Protein AF-A0A328TM63-F1 (afdb_monomer)

Foldseek 3Di:
DDDPVNVVVVVVVVVVVVVVVVVVVVVVVLVADPPPVSVVVLVVCLPPPPCNVVSVCVSRVVVVCPDPDDDPVNVVVD

Mean predicted aligned error: 8.84 Å

Radius of gyration: 20.66 Å; Cα contacts (8 Å, |Δi|>4): 26; chains: 1; bounding box: 46×20×58 Å

Structure (mmCIF, N/CA/C/O backbone):
data_AF-A0A328TM63-F1
#
_entry.id   AF-A0A328TM63-F1
#
loop_
_atom_site.group_PDB
_atom_site.id
_atom_site.type_symbol
_atom_site.label_atom_id
_atom_site.label_alt_id
_atom_site.label_comp_id
_atom_site.label_asym_id
_atom_site.label_entity_id
_atom_site.label_seq_id
_atom_site.pdbx_PDB_ins_code
_atom_site.Cartn_x
_atom_site.Cartn_y
_atom_site.Cartn_z
_atom_site.occupancy
_atom_site.B_iso_or_equiv
_atom_site.auth_seq_id
_atom_site.auth_comp_id
_atom_site.auth_asym_id
_atom_site.auth_atom_id
_atom_site.pdbx_PDB_model_num
ATOM 1 N N . MET A 1 1 ? -25.028 6.038 41.450 1.00 48.56 1 MET A N 1
ATOM 2 C CA . MET A 1 1 ? -24.478 4.715 41.078 1.00 48.56 1 MET A CA 1
ATOM 3 C C . MET A 1 1 ? -24.537 4.582 39.563 1.00 48.56 1 MET A C 1
ATOM 5 O O . MET A 1 1 ? -25.633 4.525 39.023 1.00 48.56 1 MET A O 1
ATOM 9 N N . ALA A 1 2 ? -23.398 4.620 38.866 1.00 58.50 2 ALA A N 1
ATOM 10 C CA . ALA A 1 2 ? -23.363 4.398 37.418 1.00 58.50 2 ALA A CA 1
ATOM 11 C C . ALA A 1 2 ? -23.810 2.954 37.115 1.00 58.50 2 ALA A C 1
ATOM 13 O O . ALA A 1 2 ? -23.389 2.026 37.809 1.00 58.50 2 ALA A O 1
ATOM 14 N N . SER A 1 3 ? -24.702 2.751 36.143 1.00 69.31 3 SER A N 1
ATOM 15 C CA . SER A 1 3 ? -25.247 1.416 35.870 1.00 69.31 3 SER A CA 1
ATOM 16 C C . SER A 1 3 ? -24.153 0.486 35.321 1.00 69.31 3 SER A C 1
ATOM 18 O O . SER A 1 3 ? -23.204 0.919 34.668 1.00 69.31 3 SER A O 1
ATOM 20 N N . LYS A 1 4 ? -24.264 -0.829 35.546 1.00 64.25 4 LYS A N 1
ATOM 21 C CA . LYS A 1 4 ? -23.309 -1.806 34.979 1.00 64.25 4 LYS A CA 1
ATOM 22 C C . LYS A 1 4 ? -23.203 -1.695 33.445 1.00 64.25 4 LYS A C 1
ATOM 24 O O . LYS A 1 4 ? -22.132 -1.929 32.891 1.00 64.25 4 LYS A O 1
ATOM 29 N N . SER A 1 5 ? -24.283 -1.270 32.783 1.00 69.38 5 SER A N 1
ATOM 30 C CA . SER A 1 5 ? -24.309 -0.974 31.346 1.00 69.38 5 SER A CA 1
ATOM 31 C C . SER A 1 5 ? -23.416 0.223 30.986 1.00 69.38 5 SER A C 1
ATOM 33 O O . SER A 1 5 ? -22.630 0.138 30.044 1.00 69.38 5 SER A O 1
ATOM 35 N N . SER A 1 6 ? -23.416 1.294 31.792 1.00 82.81 6 SER A N 1
ATOM 36 C CA . SER A 1 6 ? -22.544 2.451 31.542 1.00 82.81 6 SER A CA 1
ATOM 37 C C . SER A 1 6 ? -21.062 2.137 31.762 1.00 82.81 6 SER A C 1
ATOM 39 O O . SER A 1 6 ? -20.217 2.675 31.053 1.00 82.81 6 SER A O 1
ATOM 41 N N . LEU A 1 7 ? -20.727 1.236 32.695 1.00 90.12 7 LEU A N 1
ATOM 42 C CA . LEU A 1 7 ? -19.339 0.794 32.890 1.00 90.12 7 LEU A CA 1
ATOM 43 C C . LEU A 1 7 ? -18.840 -0.066 31.719 1.00 90.12 7 LEU A C 1
ATOM 45 O O . LEU A 1 7 ? -17.695 0.085 31.293 1.00 90.12 7 LEU A O 1
ATOM 49 N N . LYS A 1 8 ? -19.690 -0.951 31.183 1.00 89.69 8 LYS A N 1
ATOM 50 C CA . LYS A 1 8 ? -19.368 -1.748 29.992 1.00 89.69 8 LYS A CA 1
ATOM 51 C C . LYS A 1 8 ? -19.133 -0.845 28.776 1.00 89.69 8 LYS A C 1
ATOM 53 O O . LYS A 1 8 ? -18.069 -0.928 28.171 1.00 89.69 8 LYS A O 1
ATOM 58 N N . ALA A 1 9 ? -20.059 0.074 28.501 1.00 90.62 9 ALA A N 1
ATOM 59 C CA . ALA A 1 9 ? -19.936 1.032 27.402 1.00 90.62 9 ALA A CA 1
ATOM 60 C C . ALA A 1 9 ? -18.689 1.926 27.538 1.00 90.62 9 ALA A C 1
ATOM 62 O O . ALA A 1 9 ? -18.008 2.226 26.559 1.00 90.62 9 ALA A O 1
ATOM 63 N N . PHE A 1 10 ? -18.343 2.321 28.767 1.00 91.50 10 PHE A N 1
ATOM 64 C CA . PHE A 1 10 ? -17.117 3.068 29.031 1.00 91.50 10 PHE A CA 1
ATOM 65 C C . PHE A 1 10 ? -15.862 2.261 28.670 1.00 91.50 10 PHE A C 1
ATOM 67 O O . PHE A 1 10 ? -14.991 2.768 27.964 1.00 91.50 10 PHE A O 1
ATOM 74 N N . ARG A 1 11 ? -15.784 0.991 29.090 1.00 95.12 11 ARG A N 1
ATOM 75 C CA . ARG A 1 11 ? -14.660 0.099 28.753 1.00 95.12 11 ARG A CA 1
ATOM 76 C C . ARG A 1 11 ? -14.536 -0.132 27.248 1.00 95.12 11 ARG A C 1
ATOM 78 O O . ARG A 1 11 ? -13.425 -0.094 26.730 1.00 95.12 11 ARG A O 1
ATOM 85 N N . GLU A 1 12 ? -15.653 -0.308 26.548 1.00 95.69 12 GLU A N 1
ATOM 86 C CA . GLU A 1 12 ? -15.674 -0.432 25.084 1.00 95.69 12 GLU A CA 1
ATOM 87 C C . GLU A 1 12 ? -15.128 0.829 24.404 1.00 95.69 12 GLU A C 1
ATOM 89 O O . GLU A 1 12 ? -14.306 0.741 23.491 1.00 95.69 12 GLU A O 1
ATOM 94 N N . LYS A 1 13 ? -15.502 2.017 24.894 1.00 95.19 13 LYS A N 1
ATOM 95 C CA . LYS A 1 13 ? -14.977 3.285 24.372 1.00 95.19 13 LYS A CA 1
ATOM 96 C C . LYS A 1 13 ? -13.465 3.410 24.582 1.00 95.19 13 LYS A C 1
ATOM 98 O O . LYS A 1 13 ? -12.776 3.855 23.668 1.00 95.19 13 LYS A O 1
ATOM 103 N N . ILE A 1 14 ? -12.951 2.999 25.743 1.00 96.88 14 ILE A N 1
ATOM 104 C CA . ILE A 1 14 ? -11.506 2.980 26.020 1.00 96.88 14 ILE A CA 1
ATOM 105 C C . ILE A 1 14 ? -10.781 1.988 25.105 1.00 96.88 14 ILE A C 1
ATOM 107 O O . ILE A 1 14 ? -9.769 2.352 24.512 1.00 96.88 14 ILE A O 1
ATOM 111 N N . ALA A 1 15 ? -11.316 0.778 24.923 1.00 96.62 15 ALA A N 1
ATOM 112 C CA . ALA A 1 15 ? -10.731 -0.223 24.031 1.00 96.62 15 ALA A CA 1
ATOM 113 C C . ALA A 1 15 ? -10.667 0.270 22.575 1.00 96.62 15 ALA A C 1
ATOM 115 O O . ALA A 1 15 ? -9.652 0.085 21.903 1.00 96.62 15 ALA A O 1
ATOM 116 N N . ARG A 1 16 ? -11.711 0.969 22.108 1.00 96.69 16 ARG A N 1
ATOM 117 C CA . ARG A 1 16 ? -11.714 1.611 20.786 1.00 96.69 16 ARG A CA 1
ATOM 118 C C . ARG A 1 16 ? -10.603 2.654 20.660 1.00 96.69 16 ARG A C 1
ATOM 120 O O . ARG A 1 16 ? -9.837 2.600 19.706 1.00 96.69 16 ARG A O 1
ATOM 127 N N . ILE A 1 17 ? -10.485 3.561 21.633 1.00 96.38 17 ILE A N 1
ATOM 128 C CA . ILE A 1 17 ? -9.440 4.600 21.634 1.00 96.38 17 ILE A CA 1
ATOM 129 C C . ILE A 1 17 ? -8.044 3.963 21.652 1.00 96.38 17 ILE A C 1
ATOM 131 O O . ILE A 1 17 ? -7.160 4.393 20.916 1.00 96.38 17 ILE A O 1
ATOM 135 N N . GLN A 1 18 ? -7.843 2.912 22.450 1.00 96.88 18 GLN A N 1
ATOM 136 C CA . GLN A 1 18 ? -6.581 2.174 22.490 1.00 96.88 18 GLN A CA 1
ATOM 137 C C . GLN A 1 18 ? -6.231 1.569 21.122 1.00 96.88 18 GLN A C 1
ATOM 139 O O . GLN A 1 18 ? -5.082 1.668 20.693 1.00 96.88 18 GLN A O 1
ATOM 144 N N . GLY A 1 19 ? -7.207 0.969 20.433 1.00 95.31 19 GLY A N 1
ATOM 145 C CA . GLY A 1 19 ? -7.021 0.431 19.083 1.00 95.31 19 GLY A CA 1
ATOM 146 C C . GLY A 1 19 ? -6.664 1.515 18.065 1.00 95.31 19 GLY A C 1
ATOM 147 O O . GLY A 1 19 ? -5.700 1.368 17.318 1.00 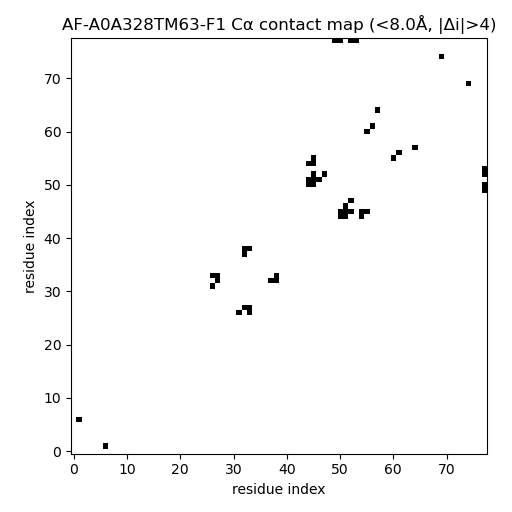95.31 19 GLY A O 1
ATOM 148 N N . GLU A 1 20 ? -7.379 2.641 18.088 1.00 93.56 20 GLU A N 1
ATOM 149 C CA . GLU A 1 20 ? -7.098 3.790 17.218 1.00 93.56 20 GLU A CA 1
ATOM 150 C C . GLU A 1 20 ? -5.685 4.348 17.442 1.00 93.56 20 GLU A C 1
ATOM 152 O O . GLU A 1 20 ? -4.966 4.621 16.481 1.00 93.56 20 GLU A O 1
ATOM 157 N N . LEU A 1 21 ? -5.252 4.480 18.699 1.00 92.06 21 LEU A N 1
ATOM 158 C CA . LEU A 1 21 ? -3.911 4.961 19.034 1.00 92.06 21 LEU A CA 1
ATOM 159 C C . LEU A 1 21 ? -2.816 3.985 18.596 1.00 92.06 21 LEU A C 1
ATOM 161 O O . LEU A 1 21 ? -1.816 4.426 18.032 1.00 92.06 21 LEU A O 1
ATOM 165 N N . ARG A 1 22 ? -3.007 2.675 18.801 1.00 89.56 22 ARG A N 1
ATOM 166 C CA . ARG A 1 22 ? -2.056 1.654 18.338 1.00 89.56 22 ARG A CA 1
ATOM 167 C C . ARG A 1 22 ? -1.862 1.730 16.826 1.00 89.56 22 ARG A C 1
ATOM 169 O O . ARG A 1 22 ? -0.728 1.853 16.377 1.00 89.56 22 ARG A O 1
ATOM 176 N N . ASN A 1 23 ? -2.956 1.775 16.068 1.00 83.56 23 ASN A N 1
ATOM 177 C CA . ASN A 1 23 ? -2.899 1.881 14.610 1.00 83.56 23 ASN A CA 1
ATOM 178 C C . ASN A 1 23 ? -2.156 3.147 14.158 1.00 83.56 23 ASN A C 1
ATOM 180 O O . ASN A 1 23 ? -1.389 3.106 13.199 1.00 83.56 23 ASN A O 1
ATOM 184 N N . ARG A 1 24 ? -2.347 4.279 14.851 1.00 82.38 24 ARG A N 1
ATOM 185 C CA . ARG A 1 24 ? -1.617 5.522 14.544 1.00 82.38 24 ARG A CA 1
ATOM 186 C C . ARG A 1 24 ? -0.117 5.388 14.800 1.00 82.38 24 ARG A C 1
ATOM 188 O O . ARG A 1 24 ? 0.662 5.858 13.977 1.00 82.38 24 ARG A O 1
ATOM 195 N N . ILE A 1 25 ? 0.284 4.754 15.902 1.00 82.44 25 ILE A N 1
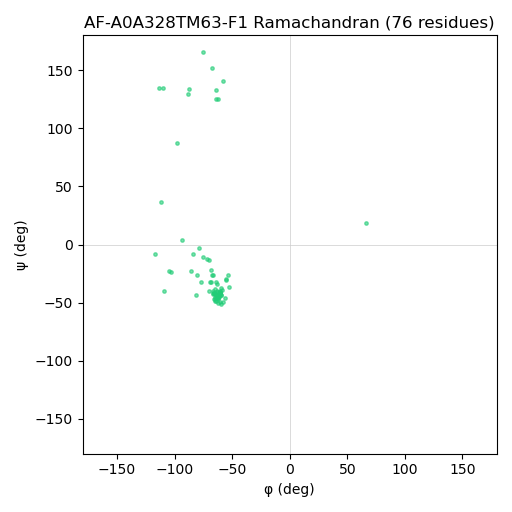ATOM 196 C CA . ILE A 1 25 ? 1.699 4.539 16.244 1.00 82.44 25 ILE A CA 1
ATOM 197 C C . ILE A 1 25 ? 2.365 3.606 15.227 1.00 82.44 25 ILE A C 1
ATOM 199 O O . ILE A 1 25 ? 3.440 3.915 14.715 1.00 82.44 25 ILE A O 1
ATOM 203 N N . GLU A 1 26 ? 1.719 2.491 14.896 1.00 79.88 26 GLU A N 1
ATOM 204 C CA . GLU A 1 26 ? 2.235 1.522 13.924 1.00 79.88 26 GLU A CA 1
ATOM 205 C C . GLU A 1 26 ? 2.352 2.146 12.526 1.00 79.88 26 GLU A C 1
ATOM 207 O O . GLU A 1 26 ? 3.408 2.061 1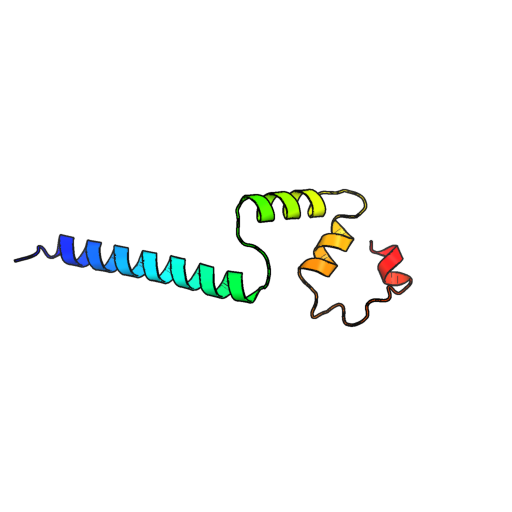1.903 1.00 79.88 26 GLU A O 1
ATOM 212 N N . ASN A 1 27 ? 1.334 2.889 12.079 1.00 70.88 27 ASN A N 1
ATOM 213 C CA . ASN A 1 27 ? 1.387 3.607 10.803 1.00 70.88 27 ASN A CA 1
ATOM 214 C C . ASN A 1 27 ? 2.481 4.684 10.772 1.00 70.88 27 ASN A C 1
ATOM 216 O O . ASN A 1 27 ? 3.170 4.822 9.762 1.00 70.88 27 ASN A O 1
ATOM 220 N N . ALA A 1 28 ? 2.672 5.429 11.866 1.00 71.19 28 ALA A N 1
ATOM 221 C CA . ALA A 1 28 ? 3.756 6.407 11.967 1.00 71.19 28 ALA A CA 1
ATOM 222 C C . ALA A 1 28 ? 5.137 5.736 11.885 1.00 71.19 28 ALA A C 1
ATOM 224 O O . ALA A 1 28 ? 6.063 6.292 11.295 1.00 71.19 28 ALA A O 1
ATOM 225 N N . SER A 1 29 ? 5.258 4.515 12.411 1.00 64.75 29 SER A N 1
ATOM 226 C CA . SER A 1 29 ? 6.500 3.736 12.393 1.00 64.75 29 SER A CA 1
ATOM 227 C C . SER A 1 29 ? 6.893 3.279 10.982 1.00 64.75 29 SER A C 1
ATOM 229 O O . SER A 1 29 ? 8.071 3.054 10.717 1.00 64.75 29 SER A O 1
ATOM 231 N N . CYS A 1 30 ? 5.943 3.208 10.045 1.00 68.69 30 CYS A N 1
ATOM 232 C CA . CYS A 1 30 ? 6.224 2.922 8.636 1.00 68.69 30 CYS A CA 1
ATOM 233 C C . CYS A 1 30 ? 6.825 4.115 7.867 1.00 68.69 30 CYS A C 1
ATOM 235 O O . CYS A 1 30 ? 7.258 3.935 6.729 1.00 68.69 30 CYS A O 1
ATOM 237 N N . GLY A 1 31 ? 6.845 5.327 8.440 1.00 76.31 31 GLY A N 1
ATOM 238 C CA . GLY A 1 31 ? 7.397 6.523 7.787 1.00 76.31 31 GLY A CA 1
ATOM 239 C C . GLY A 1 31 ? 6.617 6.985 6.549 1.00 76.31 31 GLY A C 1
ATOM 240 O O . GLY A 1 31 ? 7.154 7.718 5.719 1.00 76.31 31 GLY A O 1
ATOM 241 N N . LEU A 1 32 ? 5.366 6.540 6.400 1.00 82.62 32 LEU A N 1
ATOM 242 C CA . LEU A 1 32 ? 4.485 6.885 5.287 1.00 82.62 32 LEU A CA 1
ATOM 243 C C . LEU A 1 32 ? 3.307 7.713 5.805 1.00 82.62 32 LEU A C 1
ATOM 245 O O . LEU A 1 32 ? 2.687 7.350 6.803 1.00 82.62 32 LEU A O 1
ATOM 249 N N . ASP A 1 33 ? 2.969 8.796 5.104 1.00 85.50 33 ASP A N 1
ATOM 250 C CA . ASP A 1 33 ? 1.840 9.648 5.484 1.00 85.50 33 ASP A CA 1
ATOM 251 C C . ASP A 1 33 ? 0.514 8.869 5.424 1.00 85.50 33 ASP A C 1
ATOM 253 O O . ASP A 1 33 ? 0.167 8.269 4.405 1.00 85.50 33 ASP A O 1
ATOM 257 N N . SER A 1 34 ? -0.214 8.873 6.541 1.00 83.56 34 SER A N 1
ATOM 258 C CA . SER A 1 34 ? -1.476 8.152 6.733 1.00 83.56 34 SER A CA 1
ATOM 259 C C . SER A 1 34 ? -2.719 8.993 6.428 1.00 83.56 34 SER A C 1
ATOM 261 O O . SER A 1 34 ? -3.834 8.503 6.615 1.00 83.56 34 SER A O 1
ATOM 263 N N . SER A 1 35 ? -2.552 10.230 5.947 1.00 87.69 35 SER A N 1
ATOM 264 C CA . SER A 1 35 ? -3.663 11.041 5.451 1.00 87.69 35 SER A CA 1
ATOM 265 C C . SER A 1 35 ? -4.402 10.322 4.305 1.00 87.69 35 SER A C 1
ATOM 267 O O . SER A 1 35 ? -3.766 9.664 3.468 1.00 87.69 35 SER A O 1
ATOM 269 N N . PRO A 1 36 ? -5.747 10.394 4.248 1.00 88.38 36 PRO A 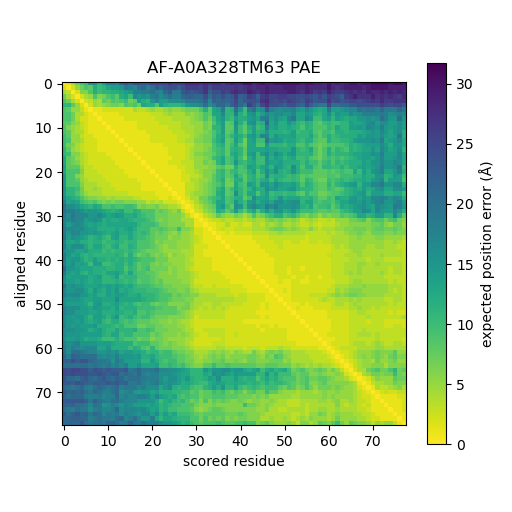N 1
ATOM 270 C CA . PRO A 1 36 ? -6.526 9.799 3.160 1.00 88.38 36 PRO A CA 1
ATOM 271 C C . PRO A 1 36 ? -6.042 10.237 1.772 1.00 88.38 36 PRO A C 1
ATOM 273 O O . PRO A 1 36 ? -5.985 9.427 0.845 1.00 88.38 36 PRO A O 1
ATOM 276 N N . GLU A 1 37 ? -5.628 11.495 1.649 1.00 92.69 37 GLU A N 1
ATOM 277 C CA . GLU A 1 37 ? -5.110 12.100 0.427 1.00 92.69 37 GLU A CA 1
ATOM 278 C C . GLU A 1 37 ? -3.785 11.447 0.007 1.00 92.69 37 GLU A C 1
ATOM 280 O O . GLU A 1 37 ? -3.639 11.033 -1.147 1.00 92.69 37 GLU A O 1
ATOM 285 N N . ALA A 1 38 ? -2.842 11.265 0.940 1.00 90.50 38 ALA A N 1
ATOM 286 C CA . ALA A 1 38 ? -1.570 10.601 0.658 1.00 90.50 38 ALA A CA 1
ATOM 287 C C . ALA A 1 38 ? -1.735 9.105 0.361 1.00 90.50 38 ALA A C 1
ATOM 289 O O . ALA A 1 38 ? -0.981 8.540 -0.438 1.00 90.50 38 ALA A O 1
ATOM 290 N N . ILE A 1 39 ? -2.714 8.436 0.977 1.00 90.81 39 ILE A N 1
ATOM 291 C CA . ILE A 1 39 ? -3.057 7.048 0.640 1.00 90.81 39 ILE A CA 1
ATOM 292 C C . ILE A 1 39 ? -3.587 6.983 -0.793 1.00 90.81 39 ILE A C 1
ATOM 294 O O . ILE A 1 39 ? -3.112 6.160 -1.577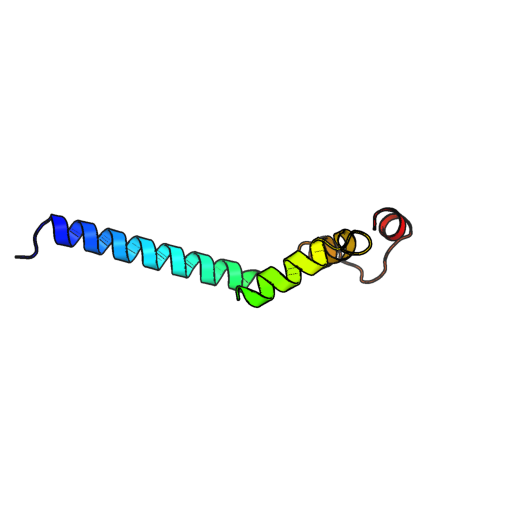 1.00 90.81 39 ILE A O 1
ATOM 298 N N . GLN A 1 40 ? -4.531 7.853 -1.157 1.00 95.25 40 GLN A N 1
ATOM 299 C CA . GLN A 1 40 ? -5.104 7.874 -2.500 1.00 95.25 40 GLN A CA 1
ATOM 300 C C . GLN A 1 40 ? -4.038 8.173 -3.562 1.00 95.25 40 GLN A C 1
ATOM 302 O O . GLN A 1 40 ? -3.954 7.450 -4.553 1.00 95.25 40 GLN A O 1
ATOM 307 N N . ALA A 1 41 ? -3.172 9.163 -3.331 1.00 95.19 41 ALA A N 1
ATOM 308 C CA . ALA A 1 41 ? -2.083 9.505 -4.245 1.00 95.19 41 ALA A CA 1
ATOM 309 C C 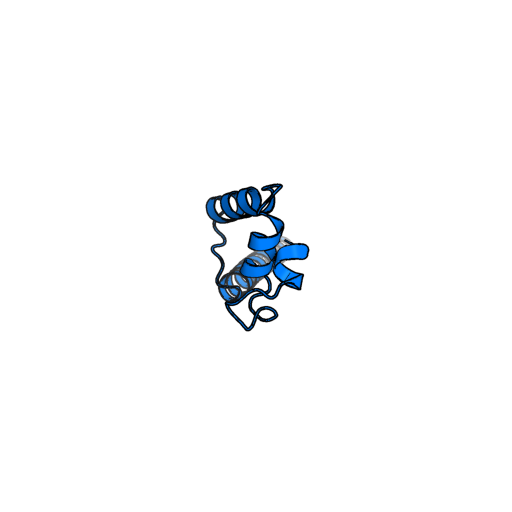. ALA A 1 41 ? -1.095 8.344 -4.456 1.00 95.19 41 ALA A C 1
ATOM 311 O O . ALA A 1 41 ? -0.672 8.083 -5.584 1.00 95.19 41 ALA A O 1
ATOM 312 N N . ARG A 1 42 ? -0.742 7.609 -3.390 1.00 94.88 42 ARG A N 1
ATOM 313 C CA . ARG A 1 42 ? 0.111 6.413 -3.498 1.00 94.88 42 ARG A CA 1
ATOM 314 C C . ARG A 1 42 ? -0.583 5.286 -4.251 1.00 94.88 42 ARG A C 1
ATOM 316 O O . ARG A 1 42 ? 0.047 4.653 -5.089 1.00 94.88 42 ARG A O 1
ATOM 323 N N . ARG A 1 43 ? -1.874 5.053 -3.999 1.00 94.81 43 ARG A N 1
ATOM 324 C CA . ARG A 1 43 ? -2.655 4.041 -4.729 1.00 94.81 43 ARG A CA 1
ATOM 325 C C . ARG A 1 43 ? -2.707 4.340 -6.223 1.00 94.81 43 ARG A C 1
ATOM 327 O O . ARG A 1 43 ? -2.510 3.417 -7.003 1.00 94.81 43 ARG A O 1
ATOM 334 N N . SER A 1 44 ? -2.894 5.603 -6.606 1.00 96.19 44 SER A N 1
ATOM 335 C CA . SER A 1 44 ? -2.865 6.018 -8.012 1.00 96.19 44 SER A CA 1
ATOM 336 C C . SER A 1 44 ? -1.511 5.736 -8.674 1.00 96.19 44 SER A C 1
ATOM 338 O O . SER A 1 44 ? -1.479 5.223 -9.787 1.00 96.19 44 SER A O 1
ATOM 340 N N . GLN A 1 45 ? -0.398 6.002 -7.979 1.00 96.12 45 GLN A N 1
ATOM 341 C CA . GLN A 1 45 ? 0.945 5.685 -8.485 1.00 96.12 45 GLN A CA 1
ATOM 342 C C . GLN A 1 45 ? 1.175 4.176 -8.615 1.00 96.12 45 GLN A C 1
ATOM 344 O O . GLN A 1 45 ? 1.708 3.729 -9.620 1.00 96.12 45 GLN A O 1
ATOM 349 N N . VAL A 1 46 ? 0.729 3.377 -7.640 1.00 95.25 46 VAL A N 1
ATOM 350 C CA . VAL A 1 46 ? 0.812 1.905 -7.710 1.00 95.25 46 VAL A CA 1
ATOM 351 C C . VAL A 1 46 ? -0.043 1.340 -8.850 1.00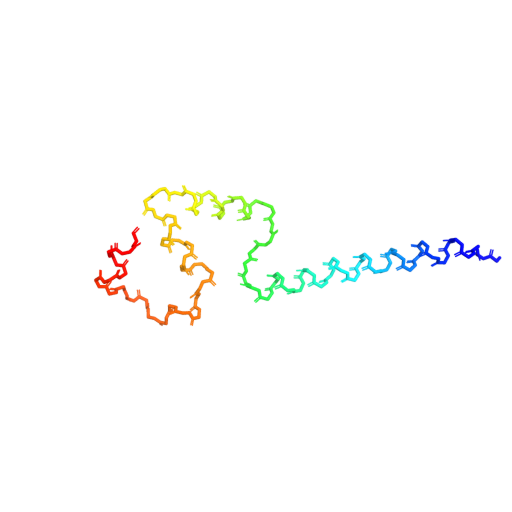 95.25 46 VAL A C 1
ATOM 353 O O . VAL A 1 46 ? 0.317 0.319 -9.424 1.00 95.25 46 VAL A O 1
ATOM 356 N N . SER A 1 47 ? -1.165 1.981 -9.185 1.00 95.12 47 SER A N 1
ATOM 357 C CA . SER A 1 47 ? -2.037 1.545 -10.282 1.00 95.12 47 SER A CA 1
ATOM 358 C C . SER A 1 47 ? -1.545 1.927 -11.680 1.00 95.12 47 SER A C 1
ATOM 360 O O . SER A 1 47 ? -2.199 1.563 -12.655 1.00 95.12 47 SER A O 1
ATOM 362 N N . ASP A 1 48 ? -0.434 2.659 -11.798 1.00 95.06 48 ASP A N 1
ATOM 363 C CA . ASP A 1 48 ? 0.158 2.954 -13.099 1.00 95.06 48 ASP A CA 1
ATOM 364 C C . ASP A 1 48 ? 0.638 1.650 -13.772 1.00 95.06 48 ASP A C 1
ATOM 366 O O . ASP A 1 48 ? 1.414 0.903 -13.169 1.00 95.06 48 ASP A O 1
ATOM 370 N N . PRO A 1 49 ? 0.198 1.345 -15.006 1.00 92.62 49 PRO A N 1
ATOM 371 C CA . PRO A 1 49 ? 0.462 0.053 -15.635 1.00 92.62 49 PRO A CA 1
ATOM 372 C C . PRO A 1 49 ? 1.922 -0.140 -16.067 1.00 92.62 49 PRO A C 1
ATOM 374 O O . PRO A 1 49 ? 2.289 -1.258 -16.414 1.00 92.62 49 PRO A O 1
ATOM 377 N N . VAL A 1 50 ? 2.737 0.921 -16.075 1.00 90.81 50 VAL A N 1
ATOM 378 C CA . VAL A 1 50 ? 4.131 0.888 -16.547 1.00 90.81 50 VAL A CA 1
ATOM 379 C C . VAL A 1 50 ? 5.118 1.022 -15.389 1.00 90.81 50 VAL A C 1
ATOM 381 O O . VAL A 1 50 ? 6.148 0.368 -15.359 1.00 90.81 50 VAL A O 1
ATOM 384 N N . THR A 1 51 ? 4.828 1.881 -14.418 1.00 92.31 51 THR A N 1
ATOM 385 C CA . THR A 1 51 ? 5.754 2.257 -13.339 1.00 92.31 51 THR A CA 1
ATOM 386 C C . THR A 1 51 ? 5.250 1.867 -11.954 1.00 92.31 51 THR A C 1
ATOM 388 O O . THR A 1 51 ? 6.003 1.944 -10.977 1.00 92.31 51 THR A O 1
ATOM 391 N N . GLY A 1 52 ? 4.002 1.406 -11.847 1.00 93.44 52 GLY A N 1
ATOM 392 C CA . GLY A 1 52 ? 3.349 1.148 -10.569 1.00 93.44 52 GLY A CA 1
ATOM 393 C C . GLY A 1 52 ? 4.004 0.037 -9.760 1.00 93.44 52 GLY A C 1
ATOM 394 O O . GLY A 1 52 ? 4.177 0.185 -8.547 1.00 93.44 52 GLY A O 1
ATOM 395 N N . PHE A 1 53 ? 4.468 -1.031 -10.419 1.00 91.19 53 PHE A N 1
ATOM 396 C CA . PHE A 1 53 ? 5.210 -2.097 -9.744 1.00 91.19 53 PHE A CA 1
ATOM 397 C C . PHE A 1 53 ? 6.538 -1.577 -9.175 1.00 91.19 53 PHE A C 1
ATOM 399 O O . PHE A 1 53 ? 6.804 -1.737 -7.982 1.00 91.19 53 PHE A O 1
ATOM 406 N N . ARG A 1 54 ? 7.327 -0.850 -9.978 1.00 91.50 54 ARG A N 1
ATOM 407 C CA . ARG A 1 54 ? 8.570 -0.209 -9.520 1.00 91.50 54 ARG A CA 1
ATOM 408 C C . ARG A 1 54 ? 8.324 0.719 -8.333 1.00 91.50 54 ARG A C 1
ATOM 410 O O . ARG A 1 54 ? 9.057 0.658 -7.342 1.00 91.50 54 ARG A O 1
ATOM 417 N N . PHE A 1 55 ? 7.291 1.554 -8.400 1.00 92.38 55 PHE A N 1
ATOM 418 C CA . PHE A 1 55 ? 6.917 2.452 -7.309 1.00 92.38 55 PHE A CA 1
ATOM 419 C C . PHE A 1 55 ? 6.551 1.683 -6.031 1.00 92.38 55 PHE A C 1
ATOM 421 O O . PHE A 1 55 ? 7.018 2.031 -4.942 1.00 92.38 55 PHE A O 1
ATOM 428 N N . PHE A 1 56 ? 5.765 0.612 -6.153 1.00 92.00 56 PHE A N 1
ATOM 429 C CA . PHE A 1 56 ? 5.351 -0.230 -5.033 1.00 92.00 56 PHE A CA 1
ATOM 430 C C . PHE A 1 56 ? 6.551 -0.847 -4.304 1.00 92.00 56 PHE A C 1
ATOM 432 O O . PHE A 1 56 ? 6.678 -0.682 -3.086 1.00 92.00 56 PHE A O 1
ATOM 439 N N .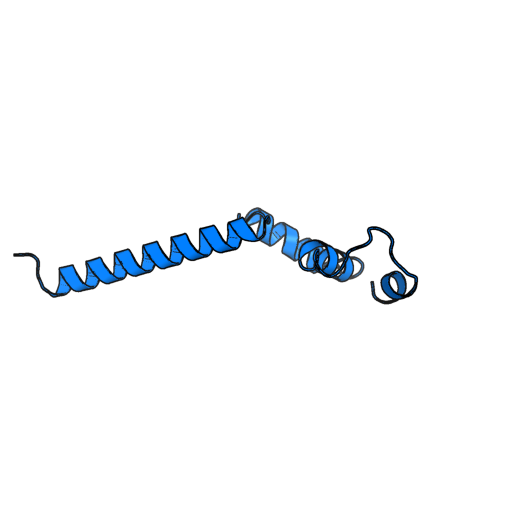 VAL A 1 57 ? 7.469 -1.493 -5.032 1.00 90.31 57 VAL A N 1
ATOM 440 C CA . VAL A 1 57 ? 8.618 -2.161 -4.401 1.00 90.31 57 VAL A CA 1
ATOM 441 C C . VAL A 1 57 ? 9.510 -1.147 -3.675 1.00 90.31 57 VAL A C 1
ATOM 443 O O . VAL A 1 57 ? 9.830 -1.334 -2.501 1.00 90.31 57 VAL A O 1
ATOM 446 N N . ASN A 1 58 ? 9.830 -0.019 -4.316 1.00 88.19 58 ASN A N 1
ATOM 447 C CA . ASN A 1 58 ? 10.679 1.019 -3.717 1.00 88.19 58 ASN A CA 1
ATOM 448 C C . ASN A 1 58 ? 10.022 1.735 -2.522 1.00 88.19 58 ASN A C 1
ATOM 450 O O . ASN A 1 58 ? 10.717 2.230 -1.632 1.00 88.19 58 ASN A O 1
ATOM 454 N N . THR A 1 59 ? 8.689 1.782 -2.471 1.00 89.81 59 THR A N 1
ATOM 455 C CA . THR A 1 59 ? 7.957 2.441 -1.380 1.00 89.81 59 THR A CA 1
ATOM 456 C C . THR A 1 59 ? 7.841 1.553 -0.142 1.00 89.81 59 THR A C 1
ATOM 458 O O . THR A 1 59 ? 8.061 2.040 0.968 1.00 89.81 59 THR A O 1
ATOM 461 N N . TYR A 1 60 ? 7.523 0.264 -0.312 1.00 88.56 60 TYR A N 1
ATOM 462 C CA . TYR A 1 60 ? 7.168 -0.631 0.801 1.00 88.56 60 TYR A CA 1
ATOM 463 C C . TYR A 1 60 ? 8.271 -1.630 1.186 1.00 88.56 60 TYR A C 1
ATOM 465 O O . TYR A 1 60 ? 8.327 -2.062 2.337 1.00 88.56 60 TYR A O 1
ATOM 473 N N . PHE A 1 61 ? 9.197 -1.953 0.277 1.00 85.81 61 PHE A N 1
ATOM 474 C CA . PHE A 1 61 ? 10.249 -2.957 0.488 1.00 85.81 61 PHE A CA 1
ATOM 475 C C . PHE A 1 61 ? 11.648 -2.335 0.564 1.00 85.81 61 PHE A C 1
ATOM 477 O O . PHE A 1 61 ? 12.633 -2.935 0.139 1.00 85.81 61 PHE A O 1
ATOM 484 N N . LYS A 1 62 ? 11.770 -1.145 1.167 1.00 77.44 62 LYS A N 1
ATOM 485 C CA . LYS A 1 62 ? 13.059 -0.439 1.333 1.00 77.44 62 LYS A CA 1
ATOM 486 C C . LYS A 1 62 ? 14.154 -1.270 2.014 1.00 77.44 62 LYS A C 1
ATOM 488 O O . LYS A 1 62 ? 15.328 -1.029 1.793 1.00 77.44 62 LYS A O 1
ATOM 493 N N . HIS A 1 63 ? 13.772 -2.246 2.834 1.00 79.25 63 HIS A N 1
ATOM 494 C CA . HIS A 1 63 ? 14.700 -3.153 3.510 1.00 79.25 63 HIS A CA 1
ATOM 495 C C . HIS A 1 63 ? 15.140 -4.348 2.651 1.00 79.25 63 HIS A C 1
ATOM 497 O O . HIS A 1 63 ? 16.017 -5.083 3.077 1.00 79.25 63 HIS A O 1
ATOM 503 N N . HIS A 1 64 ? 14.541 -4.551 1.474 1.00 78.56 64 HIS A N 1
ATOM 504 C CA . HIS A 1 64 ? 14.963 -5.549 0.487 1.00 78.56 64 HIS A CA 1
ATOM 505 C C . HIS A 1 64 ? 15.733 -4.913 -0.682 1.00 78.56 64 HIS A C 1
ATOM 507 O O . HIS A 1 64 ? 16.527 -5.587 -1.335 1.00 78.56 64 HIS A O 1
ATOM 513 N N . ILE A 1 65 ? 15.534 -3.615 -0.941 1.00 78.56 65 ILE A N 1
ATOM 514 C CA . ILE A 1 65 ? 16.288 -2.851 -1.942 1.00 78.56 65 ILE A CA 1
ATOM 515 C C . ILE A 1 65 ? 17.402 -2.073 -1.234 1.00 78.56 65 ILE A C 1
ATOM 517 O O . ILE A 1 65 ? 17.230 -0.925 -0.834 1.00 78.56 65 ILE A O 1
ATOM 521 N N . HIS A 1 66 ? 18.557 -2.718 -1.067 1.00 70.06 66 HIS A N 1
ATOM 522 C CA . HIS A 1 66 ? 19.713 -2.118 -0.391 1.00 70.06 66 HIS A CA 1
ATOM 523 C C . HIS A 1 66 ? 20.533 -1.179 -1.281 1.00 70.06 66 HIS A C 1
ATOM 525 O O . HIS A 1 66 ? 21.198 -0.277 -0.770 1.00 70.06 66 HIS A O 1
ATOM 531 N N . HIS A 1 67 ? 20.500 -1.381 -2.602 1.00 76.75 67 HIS A N 1
ATOM 532 C CA . HIS A 1 67 ? 21.275 -0.585 -3.547 1.00 76.75 67 HIS A CA 1
ATOM 533 C C . HIS A 1 67 ? 20.368 0.320 -4.387 1.00 76.75 67 HIS A C 1
ATOM 535 O O . HIS A 1 67 ? 19.367 -0.151 -4.922 1.00 76.75 67 HIS A O 1
ATOM 541 N N . PRO A 1 68 ? 20.732 1.605 -4.558 1.00 71.75 68 PRO A N 1
ATOM 542 C CA . PRO A 1 68 ? 19.981 2.531 -5.404 1.00 71.75 68 PRO A CA 1
ATOM 543 C C . PRO A 1 68 ? 20.117 2.208 -6.900 1.00 71.75 68 PRO A C 1
ATOM 545 O O . PRO A 1 68 ? 19.371 2.745 -7.714 1.00 71.75 68 PRO A O 1
ATOM 548 N N . GLN A 1 69 ? 21.078 1.355 -7.269 1.00 78.62 69 GLN A N 1
ATOM 549 C CA . GLN A 1 69 ? 21.273 0.891 -8.636 1.00 78.62 69 GLN A CA 1
ATOM 550 C C . GLN A 1 69 ? 20.424 -0.348 -8.911 1.00 78.62 69 GLN A C 1
ATOM 552 O O . GLN A 1 69 ? 20.418 -1.308 -8.139 1.00 78.62 69 GLN A O 1
ATOM 557 N N . THR A 1 70 ? 19.745 -0.333 -10.048 1.00 80.50 70 THR A N 1
ATOM 558 C CA . THR A 1 70 ? 18.957 -1.447 -10.560 1.00 80.50 70 THR A CA 1
ATOM 559 C C . THR A 1 70 ? 19.846 -2.358 -11.401 1.00 80.50 70 THR A C 1
ATOM 561 O O . THR A 1 70 ? 20.585 -1.913 -12.277 1.00 80.50 70 THR A O 1
ATOM 564 N N . SER A 1 71 ? 19.816 -3.66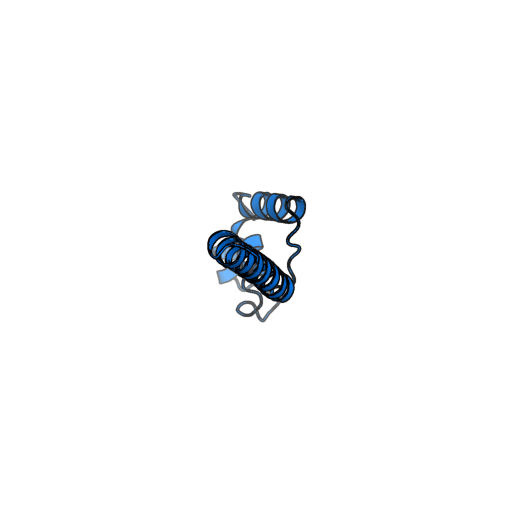1 -11.118 1.00 84.19 71 SER A N 1
ATOM 565 C CA . SER A 1 71 ? 20.430 -4.654 -12.011 1.00 84.19 71 SER A CA 1
ATOM 566 C C . SER A 1 71 ? 19.555 -4.875 -13.250 1.00 84.19 71 SER A C 1
ATOM 568 O O . SER A 1 71 ? 18.371 -4.545 -13.240 1.00 84.19 71 SER A O 1
ATOM 570 N N . ALA A 1 72 ? 20.099 -5.512 -14.290 1.00 85.69 72 ALA A N 1
ATOM 571 C CA . ALA A 1 72 ? 19.331 -5.860 -15.491 1.00 85.69 72 ALA A CA 1
ATOM 572 C C . ALA A 1 72 ? 18.069 -6.693 -15.184 1.00 85.69 72 ALA A C 1
ATOM 574 O O . ALA A 1 72 ? 17.059 -6.555 -15.864 1.00 85.69 72 ALA A O 1
ATOM 575 N N . LEU A 1 73 ? 18.099 -7.513 -14.126 1.00 84.75 73 LEU A N 1
ATOM 576 C CA . LEU A 1 73 ? 16.920 -8.244 -13.660 1.00 84.75 73 LEU A CA 1
ATOM 577 C C . LEU A 1 73 ? 15.836 -7.305 -13.111 1.00 84.75 73 LEU A C 1
ATOM 579 O O . LEU A 1 73 ? 14.662 -7.533 -13.367 1.00 84.75 73 LEU A O 1
ATOM 583 N N . HIS A 1 74 ? 16.210 -6.252 -12.379 1.00 84.62 74 HIS A N 1
ATOM 584 C CA . HIS A 1 74 ? 15.239 -5.274 -11.884 1.00 84.62 74 HIS A CA 1
ATOM 585 C C . HIS A 1 74 ? 14.572 -4.535 -13.044 1.00 84.62 74 HIS A C 1
ATOM 587 O O . HIS A 1 74 ? 13.359 -4.400 -13.040 1.00 84.62 74 HIS A O 1
ATOM 593 N N . GLU A 1 75 ? 15.344 -4.123 -14.052 1.00 85.38 75 GLU A N 1
ATOM 594 C CA . GLU A 1 75 ? 14.794 -3.469 -15.249 1.00 85.38 75 GLU A CA 1
ATOM 595 C C . GLU A 1 75 ? 13.928 -4.409 -16.102 1.00 85.38 75 GLU A C 1
ATOM 597 O O . GLU A 1 75 ? 13.041 -3.940 -16.797 1.00 85.38 75 GLU A O 1
ATOM 602 N N . TYR A 1 76 ? 14.157 -5.727 -16.051 1.00 85.25 76 TYR A N 1
ATOM 603 C CA . TYR A 1 76 ? 13.284 -6.710 -16.705 1.00 85.25 76 TYR A CA 1
ATOM 604 C C . TYR A 1 76 ? 11.980 -6.973 -15.931 1.00 85.25 76 TYR A C 1
ATOM 606 O O . TYR A 1 76 ? 10.965 -7.312 -16.533 1.00 85.25 76 TYR A O 1
ATOM 614 N N . LEU A 1 77 ? 12.020 -6.894 -14.596 1.00 81.06 77 LEU A N 1
ATOM 615 C CA . LEU A 1 77 ? 10.866 -7.154 -13.727 1.00 81.06 77 LEU A CA 1
ATOM 616 C C . LEU A 1 77 ? 9.963 -5.929 -13.524 1.00 81.06 77 LEU A C 1
ATOM 618 O O . LEU A 1 77 ? 8.815 -6.111 -13.117 1.00 81.06 77 LEU A O 1
ATOM 622 N N . TYR A 1 78 ? 10.491 -4.718 -13.716 1.00 82.75 78 TYR A N 1
ATOM 623 C CA . TYR A 1 78 ? 9.723 -3.470 -13.709 1.00 82.75 78 TYR A CA 1
ATOM 624 C C . TYR A 1 78 ? 8.930 -3.297 -14.997 1.00 82.75 78 TYR A C 1
ATOM 626 O O . TYR A 1 78 ? 7.767 -2.863 -14.857 1.00 82.75 78 TYR A O 1
#

Sequence (78 aa):
MASKSSLKAFREKIARIQGELRNRIENASCGLDSSPEAIQARRSQVSDPVTGFRFFVNTYFKHHIHHPQTSALHEYLY

pLDDT: mean 85.62, std 10.0, range [48.56, 96.88]

Secondary structure (DSSP, 8-state):
---HHHHHHHHHHHHHHHHHHHHHHHHHHTTS--SHHHHHHHHHHHT-TTTHHHHHHHHH-TTT---SSPPHHHHHH-

Organism: NCBI:txid252393

Solvent-accessible surface area (backbone atoms only — not comparable to full-atom values): 4666 Å² total; per-residue (Å²): 133,86,50,74,66,56,55,51,55,48,52,53,52,52,52,50,52,52,51,55,51,50,53,50,53,55,46,57,71,69,76,52,71,83,48,69,67,53,46,51,56,50,51,54,49,43,66,36,93,67,52,3,63,48,50,43,48,65,70,75,38,52,90,76,54,84,59,98,70,76,51,75,65,51,69,70,73,68